Protein AF-A0A914LC05-F1 (afdb_monomer)

Secondary structure (DSSP, 8-state):
--HHHHHHHGGGHHHHHHHHHHHHHTTTTTTS-HHHHHHHHHHHHHHHHHT-TTHHHHHHHHHHHHTHHHHHHTT--HHHHHHHHHHHTT---HHHHHHHHHHHHHHHHHHHHHHHHHHH--

Structure (mmCIF, N/CA/C/O backbone):
data_AF-A0A914LC05-F1
#
_entry.id   AF-A0A914LC05-F1
#
loop_
_atom_site.group_PDB
_atom_site.id
_atom_site.type_symbol
_atom_site.label_atom_id
_atom_site.label_alt_id
_atom_site.label_comp_id
_atom_site.label_asym_id
_atom_site.label_entity_id
_atom_site.label_seq_id
_atom_site.pdbx_PDB_ins_code
_atom_site.Cartn_x
_atom_site.Cartn_y
_atom_site.Cartn_z
_atom_site.occupancy
_atom_site.B_iso_or_equiv
_atom_site.auth_seq_id
_atom_site.auth_comp_id
_atom_site.auth_asym_id
_atom_site.auth_atom_id
_atom_site.pdbx_PDB_model_num
ATOM 1 N N . MET A 1 1 ? 4.918 8.764 7.794 1.00 62.12 1 MET A N 1
ATOM 2 C CA . MET A 1 1 ? 5.333 8.512 6.396 1.00 62.12 1 MET A CA 1
ATOM 3 C C . MET A 1 1 ? 6.845 8.638 6.350 1.00 62.12 1 MET A C 1
ATOM 5 O O . MET A 1 1 ? 7.375 9.395 7.154 1.00 62.12 1 MET A O 1
ATOM 9 N N . ASP A 1 2 ? 7.521 7.876 5.496 1.00 75.31 2 ASP A N 1
ATOM 10 C CA . ASP A 1 2 ? 8.979 7.937 5.386 1.00 75.31 2 ASP A CA 1
ATOM 11 C C . ASP A 1 2 ? 9.438 9.301 4.821 1.00 75.31 2 ASP A C 1
ATOM 13 O O . ASP A 1 2 ? 8.980 9.664 3.731 1.00 75.31 2 ASP A O 1
ATOM 17 N N . PRO A 1 3 ? 10.293 10.064 5.532 1.00 76.00 3 PRO A N 1
ATOM 18 C CA . PRO A 1 3 ? 10.741 11.386 5.091 1.00 76.00 3 PRO A CA 1
ATOM 19 C C . PRO A 1 3 ? 11.497 11.375 3.759 1.00 76.00 3 PRO A C 1
ATOM 21 O O . PRO A 1 3 ? 11.386 12.329 2.993 1.00 76.00 3 PRO A O 1
ATOM 24 N N . GLU A 1 4 ? 12.241 10.308 3.468 1.00 78.50 4 GLU A N 1
ATOM 25 C CA . GLU A 1 4 ? 13.062 10.197 2.260 1.00 78.50 4 GLU A CA 1
ATOM 26 C C . GLU A 1 4 ? 12.174 9.968 1.033 1.00 78.50 4 GLU A C 1
ATOM 28 O O . GLU A 1 4 ? 12.229 10.736 0.070 1.00 78.50 4 GLU A O 1
ATOM 33 N N . LEU A 1 5 ? 11.248 9.008 1.125 1.00 76.75 5 LEU A N 1
ATOM 34 C CA . LEU A 1 5 ? 10.252 8.753 0.082 1.00 76.75 5 LEU A CA 1
ATOM 35 C C . LEU A 1 5 ? 9.368 9.982 -0.163 1.00 76.75 5 LEU A C 1
ATOM 37 O O . LEU A 1 5 ? 9.083 10.333 -1.307 1.00 76.75 5 LEU A O 1
ATOM 41 N N . TYR A 1 6 ? 8.957 10.664 0.910 1.00 75.81 6 TYR A N 1
ATOM 42 C CA . TYR A 1 6 ? 8.212 11.914 0.803 1.00 75.81 6 TYR A CA 1
ATOM 43 C C . TYR A 1 6 ? 9.025 12.985 0.075 1.00 75.81 6 TYR A C 1
ATOM 45 O O . TYR A 1 6 ? 8.497 13.632 -0.821 1.00 75.81 6 TYR A O 1
ATOM 53 N N . SER A 1 7 ? 10.309 13.146 0.404 1.00 76.81 7 SER A N 1
ATOM 54 C CA . SER A 1 7 ? 11.171 14.134 -0.250 1.00 76.81 7 SER A CA 1
ATOM 55 C C . SER A 1 7 ? 11.324 13.869 -1.750 1.00 76.81 7 SER A C 1
ATOM 57 O O . SER A 1 7 ? 11.296 14.809 -2.542 1.00 76.81 7 SER A O 1
ATOM 59 N N . GLN A 1 8 ? 11.398 12.597 -2.151 1.00 75.69 8 GLN A N 1
ATOM 60 C CA . GLN A 1 8 ? 11.512 12.198 -3.549 1.00 75.69 8 GLN A CA 1
ATOM 61 C C . GLN A 1 8 ? 10.205 12.425 -4.317 1.00 75.69 8 GLN A C 1
ATOM 63 O O . GLN A 1 8 ? 10.222 13.048 -5.378 1.00 75.69 8 GLN A O 1
ATOM 68 N N . LEU A 1 9 ? 9.058 12.041 -3.745 1.00 71.56 9 LEU A N 1
ATOM 69 C CA . LEU A 1 9 ? 7.741 12.327 -4.329 1.00 71.56 9 LEU A CA 1
ATOM 70 C C . LEU A 1 9 ? 7.457 13.839 -4.388 1.00 71.56 9 LEU A C 1
ATOM 72 O O . LEU A 1 9 ? 6.839 14.3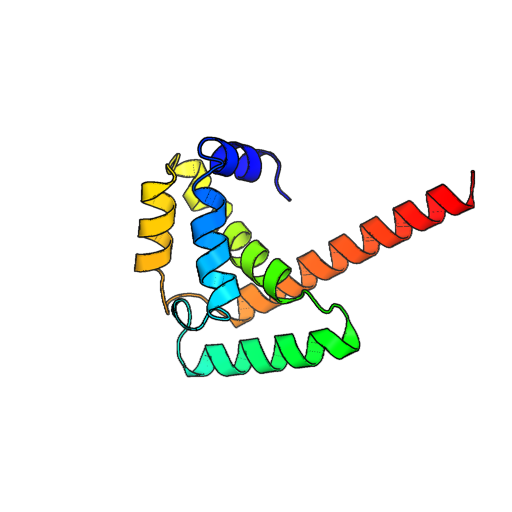31 -5.331 1.00 71.56 9 LEU A O 1
ATOM 76 N N . MET A 1 10 ? 7.931 14.608 -3.408 1.00 71.06 10 MET A N 1
ATOM 77 C CA . MET A 1 10 ? 7.734 16.058 -3.347 1.00 71.06 10 MET A CA 1
ATOM 78 C C . MET A 1 10 ? 8.710 16.862 -4.209 1.00 71.06 10 MET A C 1
ATOM 80 O O . MET A 1 10 ? 8.553 18.077 -4.293 1.00 71.06 10 MET A O 1
ATOM 84 N N . ARG A 1 11 ? 9.661 16.240 -4.924 1.00 71.12 11 ARG A N 1
ATOM 85 C CA . ARG A 1 11 ? 10.406 16.961 -5.978 1.00 71.12 11 ARG A CA 1
ATOM 86 C C . ARG A 1 11 ? 9.472 17.478 -7.079 1.00 71.12 11 ARG A C 1
ATOM 88 O O . ARG A 1 11 ? 9.759 18.507 -7.675 1.00 71.12 11 ARG A O 1
ATOM 95 N N . ASN A 1 12 ? 8.341 16.800 -7.303 1.00 66.69 12 ASN A N 1
ATOM 96 C CA . ASN A 1 12 ? 7.336 17.137 -8.314 1.00 66.69 12 ASN A CA 1
ATOM 97 C C . ASN A 1 12 ? 5.931 17.227 -7.684 1.00 66.69 12 ASN A C 1
ATOM 99 O O . ASN A 1 12 ? 5.029 16.458 -8.023 1.00 66.69 12 ASN A O 1
ATOM 103 N N . VAL A 1 13 ? 5.767 18.154 -6.730 1.00 60.19 13 VAL A N 1
ATOM 104 C CA . VAL A 1 13 ? 4.571 18.315 -5.874 1.00 60.19 13 VAL A CA 1
ATOM 105 C C . VAL A 1 13 ? 3.255 18.296 -6.658 1.00 60.19 13 VAL A C 1
ATOM 107 O O . VAL A 1 13 ? 2.334 17.585 -6.265 1.00 60.19 13 VAL A O 1
ATOM 110 N N . ASP A 1 14 ? 3.172 19.012 -7.782 1.00 61.31 14 ASP A N 1
ATOM 111 C CA . ASP A 1 14 ? 1.927 19.150 -8.555 1.00 61.31 14 ASP A CA 1
ATOM 112 C C . ASP A 1 14 ? 1.427 17.827 -9.140 1.00 61.31 14 ASP A C 1
ATOM 114 O O . ASP A 1 14 ? 0.225 17.630 -9.328 1.00 61.31 14 ASP A O 1
ATOM 118 N N . TYR A 1 15 ? 2.340 16.896 -9.402 1.00 58.72 15 TYR A N 1
ATOM 119 C CA . TYR A 1 15 ? 2.011 15.680 -10.119 1.00 58.72 15 TYR A CA 1
ATOM 120 C C . TYR A 1 15 ? 1.879 14.456 -9.214 1.00 58.72 15 TYR A C 1
ATOM 122 O O . TYR A 1 15 ? 1.053 13.586 -9.490 1.00 58.72 15 TYR A O 1
ATOM 130 N N . SER A 1 16 ? 2.594 14.410 -8.086 1.00 60.97 16 SER A N 1
ATOM 131 C CA . SER A 1 16 ? 2.472 13.323 -7.103 1.00 60.97 16 SER A CA 1
ATOM 132 C C . SER A 1 16 ? 1.026 13.103 -6.658 1.00 60.97 16 SER A C 1
ATOM 134 O O . SER A 1 16 ? 0.567 11.963 -6.593 1.00 60.97 16 SER A O 1
ATOM 136 N N . PHE A 1 17 ? 0.251 14.176 -6.476 1.00 65.56 17 PHE A N 1
ATOM 137 C CA . PHE A 1 17 ? -1.173 14.082 -6.148 1.00 65.56 17 PHE A CA 1
ATOM 138 C C . PHE A 1 17 ? -2.027 13.425 -7.240 1.00 65.56 17 PHE A C 1
ATOM 140 O O . PHE A 1 17 ? -3.062 12.855 -6.912 1.00 65.56 17 PHE A O 1
ATOM 147 N N . VAL A 1 18 ? -1.608 13.436 -8.510 1.00 66.06 18 VAL A N 1
ATOM 148 C CA . VAL A 1 18 ? -2.372 12.868 -9.636 1.00 66.06 18 VAL A CA 1
ATOM 149 C C . VAL A 1 18 ? -2.396 11.337 -9.592 1.00 66.06 18 VAL A C 1
ATOM 151 O O . VAL A 1 18 ? -3.438 10.734 -9.856 1.00 66.06 18 VAL A O 1
ATOM 154 N N . VAL A 1 19 ? -1.286 10.696 -9.204 1.00 67.88 19 VAL A N 1
ATOM 155 C CA . VAL A 1 19 ? -1.228 9.230 -9.033 1.00 67.88 19 VAL A CA 1
ATOM 156 C C . VAL A 1 19 ? -2.135 8.800 -7.883 1.00 67.88 19 VAL A C 1
ATOM 158 O O . VAL A 1 19 ? -2.991 7.932 -8.060 1.00 67.88 19 VAL A O 1
ATOM 161 N N . PHE A 1 20 ? -2.033 9.479 -6.736 1.00 75.44 20 PHE A N 1
ATOM 162 C CA . PHE A 1 20 ? -2.917 9.220 -5.595 1.00 75.44 20 PHE A CA 1
ATOM 163 C C . PHE A 1 20 ? -4.381 9.510 -5.924 1.00 75.44 20 PHE A C 1
ATOM 165 O O . PHE A 1 20 ? -5.268 8.775 -5.493 1.00 75.44 20 PHE A O 1
ATOM 172 N N . TYR A 1 21 ? -4.645 10.545 -6.723 1.00 77.94 21 TYR A N 1
ATOM 173 C CA . TYR A 1 21 ? -5.995 10.899 -7.134 1.00 77.94 21 TYR A CA 1
ATOM 174 C C . TYR A 1 21 ? -6.631 9.795 -7.976 1.00 77.94 21 TYR A C 1
ATOM 176 O O . TYR A 1 21 ? -7.773 9.436 -7.713 1.00 77.94 21 TYR A O 1
ATOM 184 N N . ARG A 1 22 ? -5.903 9.191 -8.929 1.00 84.56 22 ARG A N 1
ATOM 185 C CA . ARG A 1 22 ? -6.432 8.063 -9.716 1.00 84.56 22 ARG A CA 1
ATOM 186 C C . ARG A 1 22 ? -6.819 6.885 -8.830 1.00 84.56 22 ARG A C 1
ATOM 188 O O . ARG A 1 22 ? -7.887 6.305 -9.019 1.00 84.56 22 ARG A O 1
ATOM 195 N N . TRP A 1 23 ? -5.949 6.528 -7.892 1.00 89.31 23 TRP A N 1
ATOM 196 C CA . TRP A 1 23 ? -6.170 5.397 -6.998 1.00 89.31 23 TRP A CA 1
ATOM 197 C C . TRP A 1 23 ? -7.417 5.577 -6.139 1.00 89.31 23 TRP A C 1
ATOM 199 O O . TRP A 1 23 ? -8.242 4.670 -6.069 1.00 89.31 23 TRP A O 1
ATOM 209 N N . LEU A 1 24 ? -7.578 6.759 -5.546 1.00 85.19 24 LEU A N 1
ATOM 210 C CA . LEU A 1 24 ? -8.712 7.065 -4.678 1.00 85.19 24 LEU A CA 1
ATOM 211 C C . LEU A 1 24 ? -10.002 7.328 -5.463 1.00 85.19 24 LEU A C 1
ATOM 213 O O . LEU A 1 24 ? -11.069 6.942 -5.010 1.00 85.19 24 LEU A O 1
ATOM 217 N N . LEU A 1 25 ? -9.927 7.949 -6.644 1.00 87.12 25 LEU A N 1
ATOM 218 C CA . LEU A 1 25 ? -11.107 8.231 -7.470 1.00 87.12 25 LEU A CA 1
ATOM 219 C C . LEU A 1 25 ? -11.745 6.954 -8.028 1.00 87.12 25 LEU A C 1
ATOM 221 O O . LEU A 1 25 ? -12.952 6.909 -8.253 1.00 87.12 25 LEU A O 1
ATOM 225 N N . LEU A 1 26 ? -10.926 5.940 -8.311 1.00 88.75 26 LEU A N 1
ATOM 226 C CA . LEU A 1 26 ? -11.369 4.688 -8.923 1.00 88.75 26 LEU A CA 1
ATOM 227 C C . LEU A 1 26 ? -11.373 3.514 -7.941 1.00 88.75 26 LEU A C 1
ATOM 229 O O . LEU A 1 26 ? -11.447 2.370 -8.392 1.00 88.75 26 LEU A O 1
ATOM 233 N N . ASP A 1 27 ? -11.248 3.779 -6.637 1.00 89.25 27 ASP A N 1
ATOM 234 C CA . ASP A 1 27 ? -11.181 2.773 -5.570 1.00 89.25 27 ASP A CA 1
ATOM 235 C C . ASP A 1 27 ? -10.256 1.593 -5.919 1.00 89.25 27 ASP A C 1
ATOM 237 O O . ASP A 1 27 ? -10.615 0.423 -5.767 1.00 89.25 27 ASP A O 1
ATOM 241 N N . PHE A 1 28 ? -9.070 1.910 -6.453 1.00 92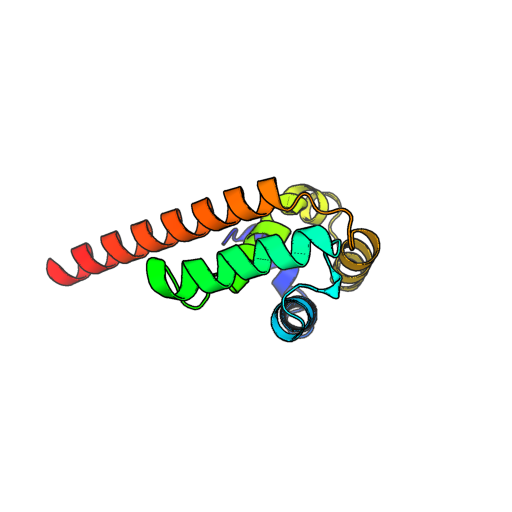.06 28 PHE A N 1
ATOM 242 C CA . PHE A 1 28 ? -8.025 0.966 -6.877 1.00 92.06 28 PHE A CA 1
ATOM 243 C C . PHE A 1 28 ? -8.437 -0.047 -7.963 1.00 92.06 28 PHE A C 1
ATOM 245 O O . PHE A 1 28 ? -7.655 -0.929 -8.314 1.00 92.06 28 PHE A O 1
ATOM 252 N N . LYS A 1 29 ? -9.614 0.106 -8.585 1.00 90.50 29 LYS A N 1
ATOM 253 C CA . LYS A 1 29 ? -10.143 -0.813 -9.609 1.00 90.50 29 LYS A CA 1
ATOM 254 C C . LYS A 1 29 ? -9.231 -0.991 -10.828 1.00 90.50 29 LYS A C 1
ATOM 256 O O . LYS A 1 29 ? -9.322 -2.001 -11.513 1.00 90.50 29 LYS A O 1
ATOM 261 N N . ARG A 1 30 ? -8.399 0.007 -11.140 1.00 90.00 30 ARG A N 1
ATOM 262 C CA . ARG A 1 30 ? -7.443 -0.029 -12.264 1.00 90.00 30 ARG A CA 1
ATOM 263 C C . ARG A 1 30 ? -6.092 -0.642 -11.902 1.00 90.00 30 ARG A C 1
ATOM 265 O O . ARG A 1 30 ? -5.303 -0.879 -12.804 1.00 90.00 30 ARG A O 1
ATOM 272 N N . GLU A 1 31 ? -5.831 -0.868 -10.619 1.00 89.88 31 GLU A N 1
ATOM 273 C CA . GLU A 1 31 ? -4.536 -1.348 -10.133 1.00 89.88 31 GLU A CA 1
ATOM 274 C C . GLU A 1 31 ? -4.575 -2.838 -9.770 1.00 89.88 31 GLU A C 1
ATOM 276 O O . GLU A 1 31 ? -3.528 -3.452 -9.617 1.00 89.88 31 GLU A O 1
ATOM 281 N N . LEU A 1 32 ? -5.757 -3.441 -9.617 1.00 92.62 32 LEU A N 1
ATOM 282 C CA . LEU A 1 32 ? -5.928 -4.786 -9.064 1.00 92.62 32 LEU A CA 1
ATOM 283 C C . LEU A 1 32 ? -6.718 -5.702 -10.003 1.00 92.62 32 LEU A C 1
ATOM 285 O O . LEU A 1 32 ? -7.581 -5.246 -10.752 1.00 92.62 32 LEU A O 1
ATOM 289 N N . GLN A 1 33 ? -6.464 -7.010 -9.896 1.00 92.62 33 GLN A N 1
ATOM 290 C CA . GLN A 1 33 ? -7.300 -8.034 -10.524 1.00 92.62 33 GLN A CA 1
ATOM 291 C C . GLN A 1 33 ? -8.732 -7.953 -9.988 1.00 92.62 33 GLN A C 1
ATOM 293 O O . GLN A 1 33 ? -8.964 -7.608 -8.829 1.00 92.62 33 GLN A O 1
ATOM 298 N N . TYR A 1 34 ? -9.708 -8.331 -10.813 1.00 89.94 34 TYR A N 1
ATOM 299 C CA . TYR A 1 34 ? -11.127 -8.197 -10.468 1.00 89.94 34 TYR A CA 1
ATOM 300 C C . TYR A 1 34 ? -11.508 -8.920 -9.164 1.00 89.94 34 TYR A C 1
ATOM 302 O O . TYR A 1 34 ? -12.267 -8.370 -8.370 1.00 89.94 34 TYR A O 1
ATOM 310 N N . SER A 1 35 ? -10.952 -10.112 -8.911 1.00 91.44 35 SER A N 1
ATOM 311 C CA . SER A 1 35 ? -11.150 -10.851 -7.653 1.00 91.44 35 SER A CA 1
ATOM 312 C C . SER A 1 35 ? -10.675 -10.067 -6.433 1.00 91.44 35 SER A C 1
ATOM 314 O O . SER A 1 35 ? -11.336 -10.059 -5.395 1.00 91.44 35 SER A O 1
ATOM 316 N N . ASP A 1 36 ? -9.549 -9.377 -6.574 1.00 94.44 36 ASP A N 1
ATOM 317 C CA . ASP A 1 36 ? -8.873 -8.732 -5.459 1.00 94.44 36 ASP A CA 1
ATOM 318 C C . ASP A 1 36 ? -9.461 -7.348 -5.171 1.00 94.44 36 ASP A C 1
ATOM 320 O O . ASP A 1 36 ? -9.442 -6.891 -4.029 1.00 94.44 36 ASP A O 1
ATOM 324 N N . VAL A 1 37 ? -10.057 -6.705 -6.184 1.00 94.56 37 VAL A N 1
ATOM 325 C CA . VAL A 1 37 ? -10.842 -5.473 -6.013 1.00 94.56 37 VAL A CA 1
ATOM 326 C C . VAL A 1 37 ? -11.982 -5.697 -5.022 1.00 94.56 37 VAL A C 1
ATOM 328 O O . VAL A 1 37 ? -12.142 -4.904 -4.097 1.00 94.56 37 VAL A O 1
ATOM 331 N N . PHE A 1 38 ? -12.750 -6.783 -5.162 1.00 93.31 38 PHE A N 1
ATOM 332 C CA . PHE A 1 38 ? -13.843 -7.064 -4.223 1.00 93.31 38 PHE A CA 1
ATOM 333 C C . PHE A 1 38 ? -13.338 -7.297 -2.814 1.00 93.31 38 PHE A C 1
ATOM 335 O O . PHE A 1 38 ? -13.886 -6.735 -1.872 1.00 93.31 38 PHE A O 1
ATOM 342 N N . GLN A 1 39 ? -12.263 -8.067 -2.675 1.00 93.81 39 GLN A N 1
ATOM 343 C CA . GLN A 1 3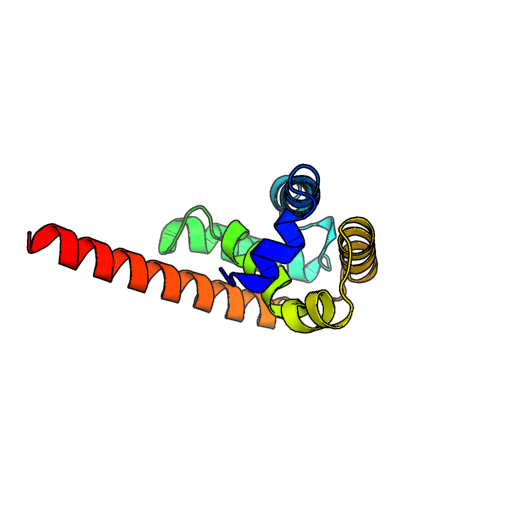9 ? -11.659 -8.308 -1.376 1.00 93.81 39 GLN A CA 1
ATOM 344 C C . GLN A 1 39 ? -11.188 -7.007 -0.714 1.00 93.81 39 GLN A C 1
ATOM 346 O O . GLN A 1 39 ? -11.394 -6.807 0.484 1.00 93.81 39 GLN A O 1
ATOM 351 N N . LEU A 1 40 ? -10.572 -6.102 -1.478 1.00 94.69 40 LEU A N 1
ATOM 352 C CA . LEU A 1 40 ? -10.192 -4.790 -0.969 1.00 94.69 40 LEU A CA 1
ATOM 353 C C . LEU A 1 40 ? -11.426 -3.989 -0.532 1.00 94.69 40 LEU A C 1
ATOM 355 O O . LEU A 1 40 ? -11.421 -3.414 0.556 1.00 94.69 40 LEU A O 1
ATOM 359 N N . TRP A 1 41 ? -12.482 -3.962 -1.343 1.00 94.62 41 TRP A N 1
ATOM 360 C CA . TRP A 1 41 ? -13.707 -3.220 -1.040 1.00 94.62 41 TRP A CA 1
ATOM 361 C C . TRP A 1 41 ? -14.428 -3.751 0.196 1.00 94.62 41 TRP A C 1
ATOM 363 O O . TRP A 1 41 ? -14.809 -2.960 1.054 1.00 94.62 41 TRP A O 1
ATOM 373 N N . GLU A 1 42 ? -14.535 -5.071 0.352 1.00 93.94 42 GLU A N 1
ATOM 374 C CA . GLU A 1 42 ? -15.077 -5.699 1.561 1.00 93.94 42 GLU A CA 1
ATOM 375 C C . GLU A 1 42 ? -14.320 -5.241 2.813 1.00 93.94 42 GLU A C 1
ATOM 377 O O . GLU A 1 42 ? -14.934 -4.924 3.837 1.00 93.94 42 GLU A O 1
ATOM 382 N N . VAL A 1 43 ? -12.987 -5.145 2.729 1.00 92.88 43 VAL A N 1
ATOM 383 C CA . VAL A 1 43 ? -12.162 -4.651 3.836 1.00 92.88 43 VAL A CA 1
ATOM 384 C C . VAL A 1 43 ? -12.349 -3.152 4.054 1.00 92.88 43 VAL A C 1
ATOM 386 O O . VAL A 1 43 ? -12.477 -2.750 5.206 1.00 92.88 43 VAL A O 1
ATOM 389 N N . ILE A 1 44 ? -12.391 -2.327 3.003 1.00 90.62 44 ILE A N 1
ATOM 390 C CA . ILE A 1 44 ? -12.613 -0.875 3.120 1.00 90.62 44 ILE A CA 1
ATOM 391 C C . ILE A 1 44 ? -13.960 -0.596 3.790 1.00 90.62 44 ILE A C 1
ATOM 393 O O . ILE A 1 44 ? -14.005 0.134 4.779 1.00 90.62 44 ILE A O 1
ATOM 397 N N . TRP A 1 45 ? -15.036 -1.218 3.304 1.00 91.38 45 TRP A N 1
ATOM 398 C CA . TRP A 1 45 ? -16.380 -1.040 3.853 1.00 91.38 45 TRP A CA 1
ATOM 399 C C . TRP A 1 45 ? -16.477 -1.540 5.296 1.00 91.38 45 TRP A C 1
ATOM 401 O O . TRP A 1 45 ? -17.070 -0.878 6.147 1.00 91.38 45 TRP A O 1
ATOM 411 N N . SER A 1 46 ? -15.838 -2.668 5.615 1.00 91.50 46 SER A N 1
ATOM 412 C CA . SER A 1 46 ? -15.784 -3.164 6.997 1.00 91.50 46 SER A CA 1
ATOM 413 C C . SER A 1 46 ? -14.964 -2.238 7.907 1.00 91.50 46 SER A C 1
ATOM 415 O O . SER A 1 46 ? -15.342 -1.976 9.050 1.00 91.50 46 SER A O 1
ATOM 417 N N . ALA A 1 47 ? -13.840 -1.714 7.411 1.00 89.25 47 ALA A N 1
ATOM 418 C CA . ALA A 1 47 ? -12.953 -0.829 8.158 1.00 89.25 47 ALA A CA 1
ATOM 419 C C . ALA A 1 47 ? -13.580 0.544 8.429 1.00 89.25 47 ALA A C 1
ATOM 421 O O . ALA A 1 47 ? -13.288 1.126 9.475 1.00 89.25 47 ALA A O 1
ATOM 422 N N . GLU A 1 48 ? -14.458 1.033 7.548 1.00 86.94 48 GLU A N 1
ATOM 423 C CA . GLU A 1 48 ? -15.186 2.293 7.730 1.00 86.94 48 GLU A CA 1
ATOM 424 C C . GLU A 1 48 ? -15.977 2.315 9.044 1.00 86.94 48 GLU A C 1
ATOM 426 O O . GLU A 1 48 ? -15.963 3.314 9.766 1.00 86.94 48 GLU A O 1
ATOM 431 N N . VAL A 1 49 ? -16.616 1.193 9.378 1.00 84.12 49 VAL A N 1
ATOM 432 C CA . VAL A 1 49 ? -17.417 1.043 10.599 1.00 84.12 49 VAL A CA 1
ATOM 433 C C . VAL A 1 49 ? -16.542 0.732 11.815 1.00 84.12 49 VAL A C 1
ATOM 435 O O . VAL A 1 49 ? -16.822 1.205 12.915 1.00 84.12 49 VAL A O 1
ATOM 438 N N . LEU A 1 50 ? -15.487 -0.068 11.638 1.00 83.44 50 LEU A N 1
ATOM 439 C CA . LEU A 1 50 ? -14.733 -0.647 12.754 1.00 83.44 50 LEU A CA 1
ATOM 440 C C . LEU A 1 50 ? -13.523 0.177 13.204 1.00 83.44 50 LEU A C 1
ATOM 442 O O . LEU A 1 50 ? -13.147 0.109 14.374 1.00 83.44 50 LEU A O 1
ATOM 446 N N . CYS A 1 51 ? -12.849 0.883 12.294 1.00 81.50 51 CYS A N 1
ATOM 447 C CA . CYS A 1 51 ? -11.519 1.433 12.575 1.00 81.50 51 CYS A CA 1
ATOM 448 C C . CYS A 1 51 ? -11.284 2.838 12.014 1.00 81.50 51 CYS A C 1
ATOM 450 O O . CYS A 1 51 ? -10.727 3.680 12.718 1.00 81.50 51 CYS A O 1
ATOM 452 N N . SER A 1 52 ? -11.620 3.087 10.746 1.00 83.50 52 SER A N 1
ATOM 453 C CA . SER A 1 52 ? -11.351 4.363 10.077 1.00 83.50 52 SER A CA 1
ATOM 454 C C . SER A 1 52 ? -12.133 4.496 8.774 1.00 83.50 52 SER A C 1
ATOM 456 O O . SER A 1 52 ? -12.060 3.622 7.913 1.00 83.50 52 SER A O 1
ATOM 458 N N . ARG A 1 53 ? -12.765 5.659 8.568 1.00 85.12 53 ARG A N 1
ATOM 459 C CA . ARG A 1 53 ? -13.426 6.024 7.300 1.00 85.12 53 ARG A CA 1
ATOM 460 C C . ARG A 1 53 ? -12.465 6.223 6.128 1.00 85.12 53 ARG A C 1
ATOM 462 O O . ARG A 1 53 ? -12.895 6.325 4.988 1.00 85.12 53 ARG A O 1
ATOM 469 N N . HIS A 1 54 ? -11.163 6.293 6.394 1.00 88.12 54 HIS A N 1
ATOM 470 C CA . HIS A 1 54 ? -10.151 6.604 5.388 1.00 88.12 54 HIS A CA 1
ATOM 471 C C . HIS A 1 54 ? -9.166 5.450 5.177 1.00 88.12 54 HIS A C 1
ATOM 473 O O . HIS A 1 54 ? -7.994 5.682 4.883 1.00 88.12 54 HIS A O 1
ATOM 479 N N . PHE A 1 55 ? -9.622 4.198 5.318 1.00 90.06 55 PHE A N 1
ATOM 480 C CA . PHE A 1 55 ? -8.771 3.016 5.137 1.00 90.06 55 PHE A CA 1
ATOM 481 C C . PHE A 1 55 ? -8.069 2.983 3.767 1.00 90.06 55 PHE A C 1
ATOM 483 O O . PHE A 1 55 ? -6.896 2.621 3.690 1.00 90.06 55 PHE A O 1
ATOM 490 N N . GLY A 1 56 ? -8.731 3.457 2.704 1.00 90.94 56 GLY A N 1
ATOM 491 C CA . GLY A 1 56 ? -8.140 3.556 1.364 1.00 90.94 56 GLY A CA 1
ATOM 492 C C . GLY A 1 56 ? -6.845 4.382 1.302 1.00 90.94 56 GLY A C 1
ATOM 493 O O . GLY A 1 56 ? -5.954 4.058 0.521 1.00 90.94 56 GLY A O 1
ATOM 494 N N . LEU A 1 57 ? -6.669 5.385 2.175 1.00 91.06 57 LEU A N 1
ATOM 495 C CA . LEU A 1 57 ? -5.412 6.144 2.257 1.00 91.06 57 LEU A CA 1
ATOM 496 C C . LEU A 1 57 ? -4.256 5.277 2.767 1.00 91.06 57 LEU A C 1
ATOM 498 O O . LEU A 1 57 ? -3.136 5.372 2.267 1.00 91.06 57 LEU A O 1
ATOM 502 N N . PHE A 1 58 ? -4.526 4.408 3.743 1.00 92.69 58 PHE A N 1
ATOM 503 C CA . PHE A 1 58 ? -3.530 3.477 4.274 1.00 92.69 58 PHE A CA 1
ATOM 504 C C . PHE A 1 58 ? -3.177 2.396 3.256 1.00 92.69 58 PHE A C 1
ATOM 506 O O . PHE A 1 58 ? -2.022 1.984 3.204 1.00 92.69 58 PHE A O 1
ATOM 513 N N . PHE A 1 59 ? -4.129 2.008 2.405 1.00 94.06 59 PHE A N 1
ATOM 514 C CA . PHE A 1 59 ? -3.866 1.119 1.276 1.00 94.06 59 PHE A CA 1
ATOM 515 C C . PHE A 1 59 ? -2.978 1.768 0.209 1.00 94.06 59 PHE A C 1
ATOM 517 O O . PHE A 1 59 ? -1.973 1.184 -0.194 1.00 94.06 59 PHE A O 1
ATOM 524 N N . GLY A 1 60 ? -3.258 3.018 -0.171 1.00 92.12 60 GLY A N 1
ATOM 525 C CA . GLY A 1 60 ? -2.362 3.787 -1.044 1.00 92.12 60 GLY A CA 1
ATOM 526 C C . GLY A 1 60 ? -0.957 3.952 -0.448 1.00 92.12 60 GLY A C 1
ATOM 527 O O . GLY A 1 60 ? 0.046 3.813 -1.146 1.00 92.12 60 GLY A O 1
ATOM 528 N N . LEU A 1 61 ? -0.862 4.173 0.866 1.00 90.44 61 LEU A N 1
ATOM 529 C CA . LEU A 1 61 ? 0.422 4.230 1.566 1.00 90.44 61 LEU A CA 1
ATOM 530 C C . LEU A 1 61 ? 1.137 2.869 1.598 1.00 90.44 61 LEU A C 1
ATOM 532 O O . LEU A 1 61 ? 2.366 2.828 1.529 1.00 90.44 61 LEU A O 1
ATOM 536 N N . ALA A 1 62 ? 0.399 1.764 1.706 1.00 93.56 62 ALA A N 1
ATOM 537 C CA . ALA A 1 62 ? 0.963 0.420 1.656 1.00 93.56 62 ALA A CA 1
ATOM 538 C C . ALA A 1 62 ? 1.582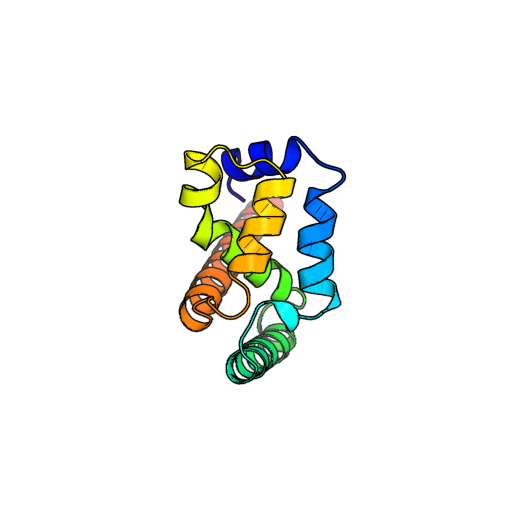 0.122 0.286 1.00 93.56 62 ALA A C 1
ATOM 540 O O . ALA A 1 62 ? 2.701 -0.377 0.247 1.00 93.56 62 ALA A O 1
ATOM 541 N N . LEU A 1 63 ? 0.925 0.518 -0.812 1.00 92.31 63 LEU A N 1
ATOM 542 C CA . LEU A 1 63 ? 1.482 0.418 -2.169 1.00 92.31 63 LEU A CA 1
ATOM 543 C C . LEU A 1 63 ? 2.826 1.142 -2.283 1.00 92.31 63 LEU A C 1
ATOM 545 O O . LEU A 1 63 ? 3.812 0.562 -2.727 1.00 92.31 63 LEU A O 1
ATOM 549 N N . LEU A 1 64 ? 2.894 2.389 -1.817 1.00 90.06 64 LEU A N 1
ATOM 550 C CA . LEU A 1 64 ? 4.149 3.140 -1.793 1.00 90.06 64 LEU A CA 1
ATOM 551 C C . LEU A 1 64 ? 5.220 2.485 -0.916 1.00 90.06 64 LEU A C 1
ATOM 553 O O . LEU A 1 64 ? 6.395 2.486 -1.266 1.00 90.06 64 LEU A O 1
ATOM 557 N N . THR A 1 65 ? 4.819 1.957 0.241 1.00 90.50 65 THR A N 1
ATOM 558 C CA . THR A 1 65 ? 5.745 1.330 1.191 1.00 90.50 65 THR A CA 1
ATOM 559 C C . THR A 1 65 ? 6.332 0.047 0.606 1.00 90.50 65 THR A C 1
ATOM 561 O O . THR A 1 65 ? 7.534 -0.156 0.723 1.00 90.50 65 THR A O 1
ATOM 564 N N . GLN A 1 66 ? 5.511 -0.776 -0.055 1.00 92.69 66 GLN A N 1
ATOM 565 C CA . GLN A 1 66 ? 5.935 -2.030 -0.683 1.00 92.69 66 GLN A CA 1
ATOM 566 C C . GLN A 1 66 ? 7.036 -1.806 -1.719 1.00 92.69 66 GLN A C 1
ATOM 568 O O . GLN A 1 66 ? 7.975 -2.588 -1.812 1.00 92.69 66 GLN A O 1
ATOM 573 N N . TYR A 1 67 ? 6.921 -0.733 -2.501 1.00 91.25 67 TYR A N 1
ATOM 574 C CA . 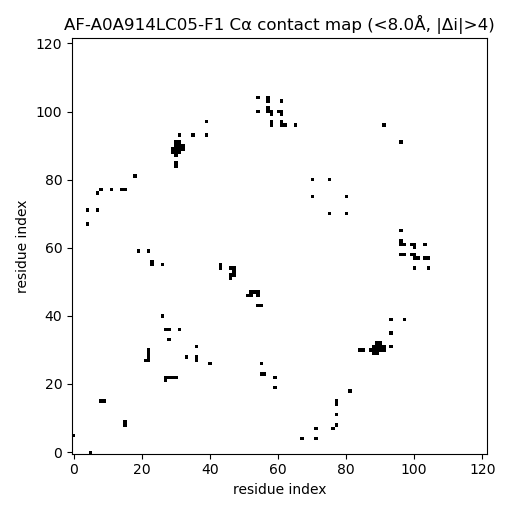TYR A 1 67 ? 7.852 -0.441 -3.590 1.00 91.25 67 TYR A CA 1
ATOM 575 C C . TYR A 1 67 ? 8.904 0.607 -3.230 1.00 91.25 67 TYR A C 1
ATOM 577 O O . TYR A 1 67 ? 9.662 1.020 -4.101 1.00 91.25 67 TYR A O 1
ATOM 585 N N . ARG A 1 68 ? 8.990 1.019 -1.957 1.00 89.50 68 ARG A N 1
ATOM 586 C CA . ARG A 1 68 ? 9.899 2.074 -1.487 1.00 89.50 68 ARG A CA 1
ATOM 587 C C . ARG A 1 68 ? 11.329 1.880 -1.987 1.00 89.50 68 ARG A C 1
ATOM 589 O O . ARG A 1 68 ? 11.903 2.818 -2.527 1.00 89.50 68 ARG A O 1
ATOM 596 N N . GLU A 1 69 ? 11.894 0.694 -1.771 1.00 89.44 69 GLU A N 1
ATOM 597 C CA . GLU A 1 69 ? 13.286 0.391 -2.129 1.00 89.44 69 GLU A CA 1
ATOM 598 C C . GLU A 1 69 ? 13.506 0.580 -3.631 1.00 89.44 69 GLU A C 1
ATOM 600 O O . GLU A 1 69 ? 14.397 1.317 -4.028 1.00 89.44 69 GLU A O 1
ATOM 605 N N . ILE A 1 70 ? 12.599 0.057 -4.460 1.00 90.31 70 ILE A N 1
ATOM 606 C CA . ILE A 1 70 ? 12.660 0.195 -5.920 1.00 90.31 70 ILE A CA 1
ATOM 607 C C . ILE A 1 70 ? 12.581 1.665 -6.347 1.00 90.31 70 ILE A C 1
ATOM 609 O O . ILE A 1 70 ? 13.345 2.088 -7.212 1.00 90.31 70 ILE A O 1
ATOM 613 N N . LEU A 1 71 ? 11.670 2.447 -5.760 1.00 87.38 71 LEU A N 1
ATOM 614 C CA . LEU A 1 71 ? 11.494 3.855 -6.122 1.00 87.38 71 LEU A CA 1
ATOM 615 C C . LEU A 1 71 ? 12.744 4.688 -5.791 1.00 87.38 71 LEU A C 1
ATOM 617 O O . LEU A 1 71 ? 13.147 5.535 -6.589 1.00 87.38 71 LEU A O 1
ATOM 621 N N . ILE A 1 72 ? 13.356 4.439 -4.631 1.00 86.94 72 ILE A N 1
ATOM 622 C CA . ILE A 1 72 ? 14.507 5.207 -4.136 1.00 86.94 72 ILE A CA 1
ATOM 623 C C . ILE A 1 72 ? 15.810 4.745 -4.793 1.00 86.94 72 ILE A C 1
ATOM 625 O O . ILE A 1 72 ? 16.566 5.581 -5.277 1.00 86.94 72 ILE A O 1
ATOM 629 N N . GLU A 1 73 ? 16.069 3.436 -4.869 1.00 90.31 73 GLU A N 1
ATOM 630 C CA . GLU A 1 73 ? 17.308 2.893 -5.447 1.00 90.31 73 GLU A CA 1
ATOM 631 C C . GLU A 1 73 ? 17.464 3.229 -6.932 1.00 90.31 73 GLU A C 1
ATOM 633 O O . GLU A 1 73 ? 18.581 3.438 -7.401 1.00 90.31 73 GLU A O 1
ATOM 638 N N . ASN A 1 74 ? 16.352 3.316 -7.667 1.00 88.19 74 ASN A N 1
ATOM 639 C CA . ASN A 1 74 ? 16.367 3.700 -9.078 1.00 88.19 74 ASN A CA 1
ATOM 640 C C . ASN A 1 74 ? 16.283 5.222 -9.298 1.00 88.19 74 ASN A C 1
ATOM 642 O O . ASN A 1 74 ? 16.200 5.636 -10.450 1.00 88.19 74 ASN A O 1
ATOM 646 N N . ASP A 1 75 ? 16.271 6.038 -8.231 1.00 85.69 75 ASP A N 1
ATOM 647 C CA . ASP A 1 75 ? 16.067 7.501 -8.269 1.00 85.69 75 ASP A CA 1
ATOM 648 C C . ASP A 1 75 ? 14.933 7.907 -9.229 1.00 85.69 75 ASP A C 1
ATOM 650 O O . ASP A 1 75 ? 15.070 8.827 -10.034 1.00 85.69 75 ASP A O 1
ATOM 654 N N . MET A 1 76 ? 13.811 7.172 -9.174 1.00 85.69 76 MET A N 1
ATOM 655 C CA . MET A 1 76 ? 12.721 7.336 -10.136 1.00 85.69 76 MET A CA 1
ATOM 656 C C . MET A 1 76 ? 12.156 8.750 -10.067 1.00 85.69 76 MET A C 1
ATOM 658 O O . MET A 1 76 ? 11.816 9.247 -8.982 1.00 85.69 76 MET A O 1
ATOM 662 N N . ASP A 1 77 ? 12.015 9.376 -11.235 1.00 82.19 77 ASP A N 1
ATOM 663 C CA . ASP A 1 77 ? 11.282 10.624 -11.355 1.00 82.19 77 ASP A CA 1
ATOM 664 C C . ASP A 1 77 ? 9.765 10.370 -11.356 1.00 82.19 77 ASP A C 1
ATOM 666 O O . ASP A 1 77 ? 9.275 9.240 -11.296 1.00 82.19 77 ASP A O 1
ATOM 670 N N . PHE A 1 78 ? 8.974 11.438 -11.401 1.00 79.38 78 PHE A N 1
ATOM 671 C CA . PHE A 1 78 ? 7.523 11.296 -11.348 1.00 79.38 78 PHE A CA 1
ATOM 672 C C . PHE A 1 78 ? 6.932 10.528 -12.551 1.00 79.38 78 PHE A C 1
ATOM 674 O O . PHE A 1 78 ? 5.968 9.770 -12.398 1.00 79.38 78 PHE A O 1
ATOM 681 N N . THR A 1 79 ? 7.496 10.712 -13.745 1.00 82.69 79 THR A N 1
ATOM 682 C CA . THR A 1 79 ? 7.049 10.019 -14.959 1.00 82.69 79 THR A CA 1
ATOM 683 C C . THR A 1 79 ? 7.336 8.526 -14.846 1.00 82.69 79 THR A C 1
ATOM 685 O O . THR A 1 79 ? 6.473 7.705 -15.175 1.00 82.69 79 THR A O 1
ATOM 688 N N . ASP A 1 80 ? 8.509 8.181 -14.319 1.00 88.00 80 ASP A N 1
ATOM 689 C CA . ASP A 1 80 ? 8.915 6.804 -14.055 1.00 88.00 80 ASP A CA 1
ATOM 690 C C . ASP A 1 80 ? 8.006 6.146 -13.019 1.00 88.00 80 ASP A C 1
ATOM 692 O O . ASP A 1 80 ? 7.555 5.023 -13.234 1.00 88.00 80 ASP A O 1
ATOM 696 N N . VAL A 1 81 ? 7.636 6.866 -11.953 1.00 86.25 81 VAL A N 1
ATOM 697 C CA . VAL A 1 81 ? 6.684 6.382 -10.940 1.00 86.25 81 VAL A CA 1
ATOM 698 C C . VAL A 1 81 ? 5.325 6.057 -11.565 1.00 86.25 81 VAL A C 1
ATOM 700 O O . VAL A 1 81 ? 4.789 4.973 -11.325 1.00 86.25 81 VAL A O 1
ATOM 703 N N . ILE A 1 82 ? 4.754 6.948 -12.392 1.00 85.62 82 ILE A N 1
ATOM 704 C CA . ILE A 1 82 ? 3.488 6.646 -13.087 1.00 85.62 82 ILE A CA 1
ATOM 705 C C . ILE A 1 82 ? 3.645 5.394 -13.947 1.00 85.62 82 ILE A C 1
ATOM 707 O O . ILE A 1 82 ? 2.785 4.510 -13.921 1.00 85.62 82 ILE A O 1
ATOM 711 N N . LYS A 1 83 ? 4.707 5.346 -14.755 1.00 88.38 83 LYS A N 1
ATOM 712 C CA . LYS A 1 83 ? 4.935 4.250 -15.693 1.00 88.38 83 LYS A CA 1
ATOM 713 C C . LYS A 1 83 ? 5.088 2.924 -14.952 1.00 88.38 83 LYS A C 1
ATOM 715 O O . LYS A 1 83 ? 4.432 1.957 -15.324 1.00 88.38 83 LYS A O 1
ATOM 720 N N . PHE A 1 84 ? 5.850 2.916 -13.865 1.00 90.75 84 PHE A N 1
ATOM 721 C CA . PHE A 1 84 ? 6.039 1.768 -12.991 1.00 90.75 84 PHE A CA 1
ATOM 722 C C . PHE A 1 84 ? 4.706 1.233 -12.456 1.00 90.75 84 PHE A C 1
ATOM 724 O O . PHE A 1 84 ? 4.397 0.058 -12.645 1.00 90.75 84 PHE A O 1
ATOM 731 N N . PHE A 1 85 ? 3.873 2.086 -11.851 1.00 90.06 85 PHE A N 1
ATOM 732 C CA . PHE A 1 85 ? 2.584 1.637 -11.313 1.00 90.06 85 PHE A CA 1
ATOM 733 C C . PHE A 1 85 ? 1.602 1.208 -12.410 1.00 90.06 85 PHE A C 1
ATOM 735 O O . PHE A 1 85 ? 0.870 0.243 -12.226 1.00 90.06 85 PHE A O 1
ATOM 742 N N . ASN A 1 86 ? 1.633 1.845 -13.584 1.00 89.25 86 ASN A N 1
ATOM 743 C CA . ASN A 1 86 ? 0.848 1.387 -14.734 1.00 89.25 86 ASN A CA 1
ATOM 744 C C . ASN A 1 86 ? 1.271 -0.006 -15.215 1.00 89.25 86 ASN A C 1
ATOM 746 O O . ASN A 1 86 ? 0.417 -0.811 -15.572 1.00 89.25 86 ASN A O 1
ATOM 750 N N . GLU A 1 87 ? 2.573 -0.292 -15.244 1.00 91.94 87 GLU A N 1
ATOM 751 C CA . GLU A 1 87 ? 3.112 -1.598 -15.646 1.00 91.94 87 GLU A CA 1
ATOM 752 C C . GLU A 1 87 ? 2.894 -2.680 -14.578 1.00 91.94 87 GLU A C 1
ATOM 754 O O . GLU A 1 87 ? 2.824 -3.871 -14.899 1.00 91.94 87 GLU A O 1
ATOM 759 N N . MET A 1 88 ? 2.770 -2.270 -13.315 1.00 9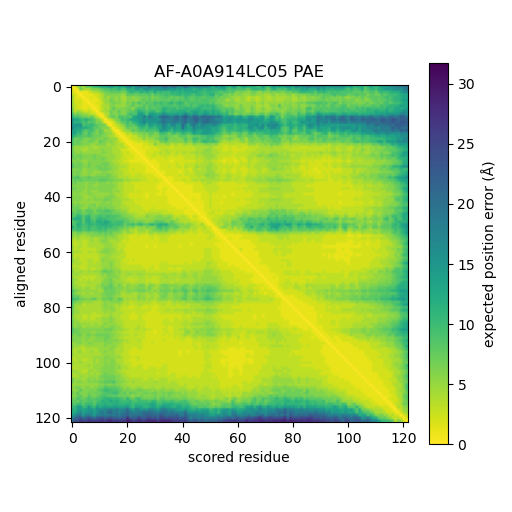2.12 88 MET A N 1
ATOM 760 C CA . MET A 1 88 ? 2.473 -3.135 -12.174 1.00 92.12 88 MET A CA 1
ATOM 761 C C . MET A 1 88 ? 0.980 -3.374 -11.944 1.00 92.12 88 MET A C 1
ATOM 763 O O . MET A 1 88 ? 0.633 -4.217 -11.112 1.00 92.12 88 MET A O 1
ATOM 767 N N . ALA A 1 89 ? 0.109 -2.692 -12.690 1.00 90.44 89 ALA A N 1
ATOM 768 C CA . ALA A 1 89 ? -1.327 -2.886 -12.605 1.00 90.44 89 ALA A CA 1
ATOM 769 C C . ALA A 1 89 ? -1.684 -4.377 -12.712 1.00 90.44 89 ALA A C 1
ATOM 771 O O . ALA A 1 89 ? -1.183 -5.117 -13.560 1.00 90.44 89 ALA A O 1
ATOM 772 N N . GLU A 1 90 ? -2.549 -4.809 -11.802 1.00 92.00 90 GLU A N 1
ATOM 773 C CA . GLU A 1 90 ? -3.031 -6.174 -11.635 1.00 92.00 90 GLU A CA 1
ATOM 774 C C . GLU A 1 90 ? -1.966 -7.219 -11.241 1.00 92.00 90 GLU A C 1
ATOM 776 O O . GLU A 1 90 ? -2.237 -8.420 -11.289 1.00 92.00 90 GLU A O 1
ATOM 781 N N . ARG A 1 91 ? -0.762 -6.788 -10.836 1.00 93.06 91 ARG A N 1
ATOM 782 C CA . ARG A 1 91 ? 0.339 -7.662 -10.372 1.00 93.06 91 ARG A CA 1
ATOM 783 C C . ARG A 1 91 ? 0.642 -7.518 -8.881 1.00 93.06 91 ARG A C 1
ATOM 785 O O . ARG A 1 91 ? 1.594 -8.110 -8.377 1.00 93.06 91 ARG A O 1
ATOM 792 N N . HIS A 1 92 ? -0.135 -6.706 -8.174 1.00 93.25 92 HIS A N 1
ATOM 793 C CA . HIS A 1 92 ? 0.052 -6.448 -6.755 1.00 93.25 92 HIS A CA 1
ATOM 794 C C . HIS A 1 92 ? -0.461 -7.605 -5.890 1.00 93.25 92 HIS A C 1
ATOM 796 O O . HIS A 1 92 ? -1.556 -8.118 -6.104 1.00 93.25 92 HIS A O 1
ATOM 802 N N . ASN A 1 93 ? 0.294 -7.968 -4.852 1.00 94.12 93 ASN A N 1
ATOM 803 C CA . ASN A 1 93 ? -0.163 -8.921 -3.845 1.00 94.12 93 ASN A CA 1
ATOM 804 C C . ASN A 1 93 ? -1.085 -8.222 -2.833 1.00 94.12 93 ASN A C 1
ATOM 806 O O . ASN A 1 93 ? -0.626 -7.583 -1.884 1.00 94.12 93 ASN A O 1
ATOM 810 N N . VAL A 1 94 ? -2.398 -8.343 -3.023 1.00 94.62 94 VAL A N 1
ATOM 811 C CA . VAL A 1 94 ? -3.382 -7.625 -2.197 1.00 94.62 94 VAL A CA 1
ATOM 812 C C . VAL A 1 94 ? -3.376 -8.068 -0.736 1.00 94.62 94 VAL A C 1
ATOM 814 O O . VAL A 1 94 ? -3.554 -7.231 0.145 1.00 94.62 94 VAL A O 1
ATOM 817 N N . GLN A 1 95 ? -3.105 -9.340 -0.441 1.00 94.19 95 GLN A N 1
ATOM 818 C CA . GLN A 1 95 ? -3.041 -9.830 0.944 1.00 94.19 95 GLN A CA 1
ATOM 819 C C . GLN A 1 95 ? -1.913 -9.175 1.741 1.00 94.19 95 GLN A C 1
ATOM 821 O O . GLN A 1 95 ? -2.093 -8.758 2.890 1.00 94.19 95 GLN A O 1
ATOM 826 N N . GLU A 1 96 ? -0.751 -9.056 1.110 1.00 95.56 96 GLU A N 1
ATOM 827 C CA . GLU A 1 96 ? 0.413 -8.391 1.684 1.00 95.56 96 GLU A CA 1
ATOM 828 C C . GLU A 1 96 ? 0.143 -6.894 1.872 1.00 95.56 96 GLU A C 1
ATOM 830 O O . GLU A 1 96 ? 0.302 -6.368 2.975 1.00 95.56 96 GLU A O 1
ATOM 835 N N . LEU A 1 97 ? -0.410 -6.230 0.851 1.00 95.81 97 LEU A N 1
ATOM 836 C CA . LEU A 1 97 ? -0.781 -4.816 0.935 1.00 95.81 97 LEU A CA 1
ATOM 837 C C . LEU A 1 97 ? -1.812 -4.539 2.032 1.00 95.81 97 LEU A C 1
ATOM 839 O O . LEU A 1 97 ? -1.671 -3.567 2.774 1.00 95.81 97 LEU A O 1
ATOM 843 N N . LEU A 1 98 ? -2.829 -5.388 2.189 1.00 95.19 98 LEU A N 1
ATOM 844 C CA . LEU A 1 98 ? -3.814 -5.272 3.267 1.00 95.19 98 LEU A CA 1
ATOM 845 C C . LEU A 1 98 ? -3.176 -5.444 4.649 1.00 95.19 98 LEU A C 1
ATOM 847 O O . LEU A 1 98 ? -3.578 -4.768 5.599 1.00 95.19 98 LEU A O 1
ATOM 851 N N . THR A 1 99 ? -2.179 -6.320 4.771 1.00 95.88 99 THR A N 1
ATOM 852 C CA . THR A 1 99 ? -1.430 -6.519 6.019 1.00 95.88 99 THR A CA 1
ATOM 853 C C . THR A 1 99 ? -0.649 -5.258 6.379 1.00 95.88 99 THR A C 1
ATOM 855 O O . THR A 1 99 ? -0.870 -4.694 7.453 1.00 95.88 99 THR A O 1
ATOM 858 N N . ILE A 1 100 ? 0.136 -4.728 5.438 1.00 95.50 100 ILE A N 1
ATOM 859 C CA . ILE A 1 100 ? 0.886 -3.476 5.612 1.00 95.50 100 ILE A CA 1
ATOM 860 C C . ILE A 1 100 ? -0.069 -2.317 5.929 1.00 95.50 100 ILE A C 1
ATOM 862 O O . ILE A 1 100 ? 0.184 -1.526 6.837 1.00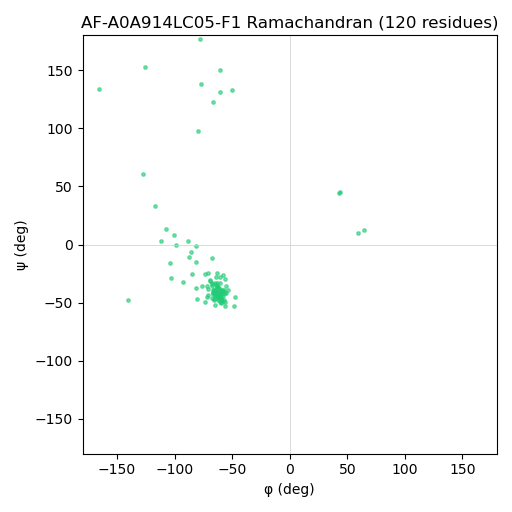 95.50 100 ILE A O 1
ATOM 866 N N . SER A 1 101 ? -1.209 -2.231 5.240 1.00 95.00 101 SER A N 1
ATOM 867 C CA . SER A 1 101 ? -2.221 -1.187 5.472 1.00 95.00 101 SER A CA 1
ATOM 868 C C . SER A 1 101 ? -2.726 -1.182 6.915 1.00 95.00 101 SER A C 1
ATOM 870 O O . SER A 1 101 ? -2.830 -0.125 7.542 1.00 95.00 101 SER A O 1
ATOM 872 N N . ARG A 1 102 ? -3.015 -2.367 7.470 1.00 93.75 102 ARG A N 1
ATOM 873 C CA . ARG A 1 102 ? -3.468 -2.524 8.861 1.00 93.75 102 ARG A CA 1
ATOM 874 C C . ARG A 1 102 ? -2.379 -2.134 9.855 1.00 93.75 102 ARG A C 1
ATOM 876 O O . ARG A 1 102 ? -2.687 -1.501 10.862 1.00 93.75 102 ARG A O 1
ATOM 883 N N . GLU A 1 103 ? -1.124 -2.470 9.574 1.00 94.56 103 GLU A N 1
ATOM 884 C CA . GLU A 1 103 ? 0.015 -2.064 10.404 1.00 94.56 103 GLU A CA 1
ATOM 885 C C . GLU A 1 103 ? 0.205 -0.546 10.403 1.00 94.56 103 GLU A C 1
ATOM 887 O O . GLU A 1 103 ? 0.358 0.055 11.468 1.00 94.56 103 GLU A O 1
ATOM 892 N N . LYS A 1 104 ? 0.117 0.101 9.230 1.00 92.31 104 LYS A N 1
ATOM 893 C CA . LYS A 1 104 ? 0.184 1.567 9.129 1.00 92.31 104 LYS A CA 1
ATOM 894 C C . LYS A 1 104 ? -0.950 2.238 9.902 1.00 92.31 104 LYS A C 1
ATOM 896 O O . LYS A 1 104 ? -0.698 3.212 10.610 1.00 92.31 104 LYS A O 1
ATOM 901 N N . LEU A 1 105 ? -2.174 1.715 9.807 1.00 93.12 105 LEU A N 1
ATOM 902 C CA . LEU A 1 105 ? -3.309 2.230 10.574 1.00 93.12 105 LEU A CA 1
ATOM 903 C C . LEU A 1 105 ? -3.092 2.074 12.083 1.00 93.12 105 LEU A C 1
ATOM 905 O O . LEU A 1 105 ? -3.318 3.024 12.828 1.00 93.12 105 LEU A O 1
ATOM 909 N N . ARG A 1 106 ? -2.625 0.904 12.535 1.00 92.56 106 ARG A N 1
ATOM 910 C CA . ARG A 1 106 ? -2.349 0.649 13.954 1.00 92.56 106 ARG A CA 1
ATOM 911 C C . ARG A 1 106 ? -1.296 1.608 14.501 1.00 92.56 106 ARG A C 1
ATOM 913 O O . ARG A 1 106 ? -1.542 2.262 15.508 1.00 92.56 106 ARG A O 1
ATOM 920 N N . SER A 1 107 ? -0.173 1.747 13.798 1.00 92.38 107 SER A N 1
ATOM 921 C CA . SER A 1 107 ? 0.893 2.679 14.179 1.00 92.38 107 SER A CA 1
ATOM 922 C C . SER A 1 107 ? 0.380 4.121 14.258 1.00 92.38 107 SER A C 1
ATOM 924 O O . SER A 1 107 ? 0.684 4.844 15.204 1.00 92.38 107 SER A O 1
ATOM 926 N N . PHE A 1 108 ? -0.465 4.539 13.313 1.00 91.38 108 PHE A N 1
ATOM 927 C CA . PHE A 1 108 ? -1.083 5.863 13.348 1.00 91.38 108 PHE A CA 1
ATOM 928 C C . PHE A 1 108 ? -2.008 6.059 14.561 1.00 91.38 108 PHE A C 1
ATOM 930 O O . PHE A 1 108 ? -1.965 7.106 15.207 1.00 91.38 108 PHE A O 1
ATOM 937 N N . GLN A 1 109 ? -2.816 5.053 14.904 1.00 90.31 109 GLN A N 1
ATOM 938 C CA . GLN A 1 109 ? -3.685 5.092 16.084 1.00 90.31 109 GLN A CA 1
ATOM 939 C C . GLN A 1 109 ? -2.888 5.162 17.395 1.00 90.31 109 GLN A C 1
ATOM 941 O O . GLN A 1 109 ? -3.297 5.873 18.313 1.00 90.31 109 GLN A O 1
ATOM 946 N N . GLU A 1 110 ? -1.756 4.461 17.486 1.00 92.00 110 GLU A N 1
ATOM 947 C CA . GLU A 1 110 ? -0.841 4.529 18.633 1.00 92.00 110 GLU A CA 1
ATOM 948 C C . GLU A 1 110 ? -0.261 5.938 18.798 1.00 92.00 110 GLU A C 1
ATOM 950 O O . GLU A 1 110 ? -0.366 6.515 19.879 1.00 92.00 110 GLU A O 1
ATOM 955 N N . ILE A 1 111 ? 0.228 6.539 17.707 1.00 91.19 111 ILE A N 1
ATOM 956 C CA . ILE A 1 111 ? 0.754 7.912 17.713 1.00 91.19 111 ILE A CA 1
ATOM 957 C C . ILE A 1 111 ? -0.316 8.909 18.177 1.00 91.19 111 ILE A C 1
ATOM 959 O O . ILE A 1 111 ? -0.048 9.735 19.047 1.00 91.19 111 ILE A O 1
ATOM 963 N N . ILE A 1 112 ? -1.540 8.830 17.641 1.00 89.81 112 ILE A N 1
ATOM 964 C CA . ILE A 1 112 ? -2.643 9.709 18.070 1.00 89.81 112 ILE A CA 1
ATOM 965 C C . ILE A 1 112 ? -2.945 9.522 19.555 1.00 89.81 112 ILE A C 1
ATOM 967 O O . ILE A 1 112 ? -3.147 10.497 20.278 1.00 89.81 112 ILE A O 1
ATOM 971 N N . ARG A 1 113 ? -2.994 8.272 20.019 1.00 91.31 113 ARG A N 1
ATOM 972 C CA . ARG A 1 113 ? -3.279 7.966 21.419 1.00 91.31 113 ARG A CA 1
ATOM 973 C C . ARG A 1 113 ? -2.224 8.572 22.341 1.00 91.31 113 ARG A C 1
ATOM 975 O O . ARG A 1 113 ? -2.590 9.113 23.380 1.00 91.31 113 ARG A O 1
ATOM 982 N N . ASP A 1 114 ? -0.950 8.492 21.980 1.00 92.19 114 ASP A N 1
ATOM 983 C CA . ASP A 1 114 ? 0.132 9.041 22.797 1.00 92.19 114 ASP A CA 1
ATOM 984 C C . ASP A 1 114 ? 0.166 10.575 22.770 1.00 92.19 114 ASP A C 1
ATOM 986 O O . ASP A 1 114 ? 0.371 11.193 23.815 1.00 92.19 114 ASP A O 1
ATOM 990 N N . LEU A 1 115 ? -0.153 11.200 21.630 1.00 89.88 115 LEU A N 1
ATOM 991 C CA . LEU A 1 115 ? -0.347 12.652 21.542 1.00 89.88 115 LEU A CA 1
ATOM 992 C C . LEU A 1 115 ? -1.500 13.137 22.432 1.00 89.88 115 LEU A C 1
ATOM 994 O O . LEU A 1 115 ? -1.365 14.143 23.126 1.00 89.88 115 LEU A O 1
ATOM 998 N N . ASN A 1 116 ? -2.618 12.409 22.459 1.00 88.69 116 ASN A N 1
ATOM 999 C CA . ASN A 1 116 ? -3.754 12.766 23.309 1.00 88.69 116 ASN A CA 1
ATOM 1000 C C . ASN A 1 116 ? -3.406 12.668 24.800 1.00 88.69 116 ASN A C 1
ATOM 1002 O O . ASN A 1 116 ? -3.730 13.580 25.553 1.00 88.69 116 ASN A O 1
ATOM 1006 N N . LYS A 1 117 ? -2.672 11.628 25.220 1.00 85.25 117 LYS A N 1
ATOM 1007 C CA . LYS A 1 117 ? -2.191 11.517 26.610 1.00 85.25 117 LYS A CA 1
ATOM 1008 C C . LYS A 1 117 ? -1.290 12.689 27.010 1.00 85.25 117 LYS A C 1
ATOM 1010 O O . LYS A 1 117 ? -1.377 13.161 28.140 1.00 85.25 117 LYS A O 1
ATOM 1015 N N . PHE A 1 118 ? -0.423 13.145 26.104 1.00 82.19 118 PHE A N 1
ATOM 1016 C CA . PHE A 1 118 ? 0.470 14.279 26.356 1.00 82.19 118 PHE A CA 1
ATOM 1017 C C . PHE A 1 118 ? -0.308 15.594 26.529 1.00 82.19 118 PHE A C 1
ATOM 1019 O O . PHE A 1 118 ? -0.013 16.383 27.425 1.00 82.19 118 PHE A O 1
ATOM 1026 N N . ASN A 1 119 ? -1.353 15.796 25.724 1.00 73.38 119 ASN A N 1
ATOM 1027 C CA . ASN A 1 119 ? -2.218 16.974 25.820 1.00 73.38 119 ASN A CA 1
ATOM 1028 C C . ASN A 1 119 ? -3.118 16.970 27.068 1.00 73.38 119 ASN A C 1
ATOM 1030 O O . ASN A 1 119 ? -3.527 18.034 27.510 1.00 73.38 119 ASN A O 1
ATOM 1034 N N . GLU A 1 120 ? -3.431 15.804 27.640 1.00 71.94 120 GLU A N 1
ATOM 1035 C CA . GLU A 1 120 ? -4.207 15.685 28.888 1.00 71.94 120 GLU A CA 1
ATOM 1036 C C . GLU A 1 120 ? -3.358 15.885 30.160 1.00 71.94 120 GLU A C 1
ATOM 1038 O O . GLU A 1 120 ? -3.909 16.077 31.242 1.00 71.94 120 GLU A O 1
ATOM 1043 N N . THR A 1 121 ? -2.024 15.827 30.057 1.00 64.31 121 THR A N 1
ATOM 1044 C CA . THR A 1 121 ? -1.094 15.999 31.193 1.00 64.31 121 THR A CA 1
ATOM 1045 C C . THR A 1 121 ? -0.497 17.406 31.310 1.00 64.31 121 THR A C 1
ATOM 1047 O O . THR A 1 121 ? 0.255 17.656 32.254 1.00 64.31 121 THR A O 1
ATOM 1050 N N . THR A 1 122 ? -0.846 18.318 30.397 1.00 51.50 122 THR A N 1
ATOM 1051 C CA . THR A 1 122 ? -0.423 19.731 30.382 1.00 51.50 122 THR A CA 1
ATOM 1052 C C . THR A 1 122 ? -1.619 20.638 30.640 1.00 51.50 122 THR A C 1
ATOM 1054 O O . THR A 1 122 ? -1.459 21.615 31.406 1.00 51.50 122 THR A O 1
#

Solvent-accessible surface area (backbone atoms only — not comparable to full-atom values): 6870 Å² total; per-residue (Å²): 131,62,69,66,63,49,51,60,49,51,74,46,56,87,54,49,56,53,61,56,45,54,39,64,76,50,71,39,54,81,43,36,43,76,76,54,37,53,56,49,47,57,48,40,62,54,29,40,78,74,78,37,80,58,46,65,59,34,41,57,48,20,55,5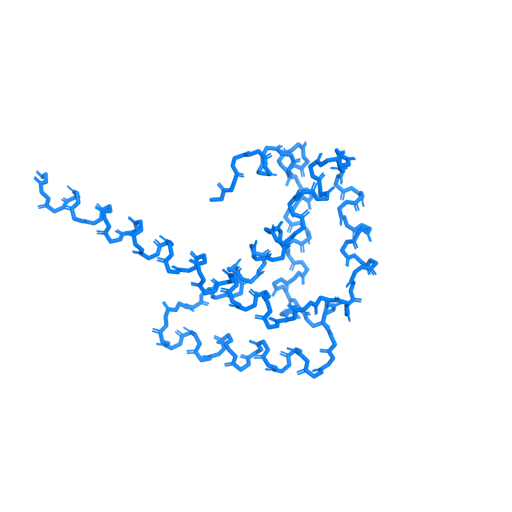1,59,75,44,40,65,64,45,59,77,64,66,52,50,73,70,51,49,54,51,49,54,62,73,41,38,50,69,65,63,60,71,60,34,54,51,46,16,50,52,52,49,51,55,52,52,51,52,52,52,52,53,51,55,55,64,75,75,108

Radius of gyration: 15.62 Å; Cα contacts (8 Å, |Δi|>4): 76; chains: 1; bounding box: 35×31×47 Å

Nearest PDB structures (foldseek):
  5tub-assembly2_B  TM=8.815E-01  e=9.019E-04  Squalomorphii
  5tuc-assembly2_B  TM=8.878E-01  e=1.956E-03  Sus scrofa
  5tuc-assembly1_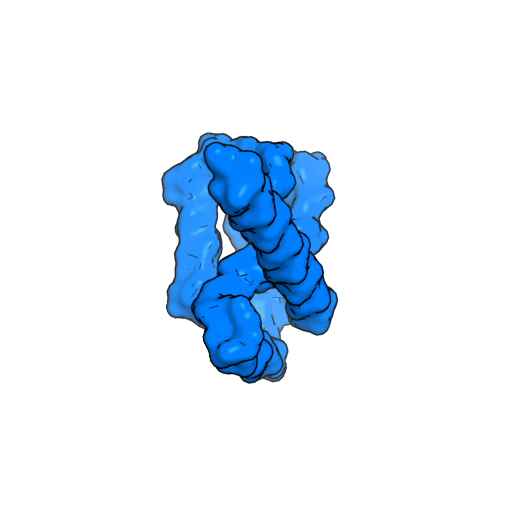A  TM=8.290E-01  e=8.534E-04  Sus scrofa

InterPro domains:
  IPR000195 Rab-GAP-TBC domain [PS50086] (1-48)
  IPR035969 Rab-GAP-TBC domain superfamily [SSF47923] (1-107)

Organism: Meloidogyne incognita (NCBI:txid6306)

Foldseek 3Di:
DDPLLVVLLCVPVVQSVVVVCVCVVVVNPFQADPVLSVVSVVCQVVCVVPANVPLSVLLVVLVCVVCVCVCVVVSDHSVRVVVVSNVNRHVDDSVSSSVSSVVVSVVVVVVVVVVVVVVVVD

Sequence (122 aa):
MDPELYSQLMRNVDYSFVVFYRWLLLDFKRELQYSDVFQLWEVIWSAEVLCSRHFGLFFGLALLTQYREILIENDMDFTDVIKFFNEMAERHNVQELLTISREKLRSFQEIIRDLNKFNETT

Mean predicted aligned error: 5.66 Å

pLDDT: mean 86.01, std 9.62, range [51.5, 95.88]